Protein AF-A0A973P520-F1 (afdb_monomer_lite)

Foldseek 3Di:
DDPVVVVVVVVVVVVVVVVVVVVVVVVVVVLVVLLVLLVVLLCLCCDDLNVVLCVQLVCCLVVVDGPPPDDLVNNVVSLVSNLVSLLVLLVSLVVQCVPDPDRDRVSNVVSCVSCLVVLLVCVPSSVSSQVSSCPDPVHGDDCVVSVVSSVVSVVVHPNPPDDDDD

Radius of gyration: 24.16 Å; chains: 1; bounding box: 60×29×78 Å

pLDDT: mean 89.34, std 12.55, range [36.94, 98.5]

Secondary structure (DSSP, 8-state):
--HHHHHHHHHHHHHHHHHHHHHHHHHHHHHHHHHHHHHHHHHHHHSHHHHHHHHHHHHHHHHSSPPTT--HHHHHHHHHHHHHHHHHHHHHHHHHHHT-SSS--HHHHHHHHHHHHHHHHHHHHHHHHHHHHHTSTT-----HHHHHHHHHHHHHSPP-------

Sequence (166 aa):
MRIQDYTAISSAAVAVSAAVYAAYQARIQHRREDFELARSLHADLTTGAAAEARDLLGTVVFTESPPKGKAAADIRGAYFTLLWCFERIEGGRRSLADRRQSKTNPAVKFLDDLIGWHVDFWRDDFGKVRDWLAQQPDGPVSDSASRAAFDRLCSVFPTSGSGPGV

Structure (mmCIF, N/CA/C/O backbone):
data_AF-A0A973P520-F1
#
_entry.id   AF-A0A973P520-F1
#
loop_
_atom_site.group_PDB
_atom_site.id
_atom_site.type_symbol
_atom_site.label_atom_id
_atom_site.label_alt_id
_atom_site.label_comp_id
_atom_site.label_asym_id
_atom_site.label_entity_id
_atom_site.label_seq_id
_atom_site.pdbx_PDB_ins_code
_atom_site.Cartn_x
_atom_site.Cartn_y
_atom_site.Cartn_z
_atom_site.occupancy
_atom_site.B_iso_or_equiv
_atom_site.auth_seq_id
_atom_site.auth_comp_id
_atom_site.auth_asym_id
_atom_site.auth_atom_id
_atom_site.pdbx_PDB_model_num
ATOM 1 N N . MET A 1 1 ? 35.901 2.779 -55.597 1.00 56.47 1 MET A N 1
ATOM 2 C CA . MET A 1 1 ? 34.960 2.991 -54.480 1.00 56.47 1 MET A CA 1
ATOM 3 C C . MET A 1 1 ? 34.516 4.442 -54.546 1.00 56.47 1 MET A C 1
ATOM 5 O O . MET A 1 1 ? 35.377 5.315 -54.518 1.00 56.47 1 MET A O 1
ATOM 9 N N . ARG A 1 2 ? 33.237 4.701 -54.841 1.00 66.31 2 ARG A N 1
ATOM 10 C CA . ARG A 1 2 ? 32.750 6.065 -55.115 1.00 66.31 2 ARG A CA 1
ATOM 11 C C . ARG A 1 2 ? 32.501 6.778 -53.784 1.00 66.31 2 ARG A C 1
ATOM 13 O O . ARG A 1 2 ? 32.153 6.144 -52.798 1.00 66.31 2 ARG A O 1
ATOM 20 N N . ILE A 1 3 ? 32.649 8.103 -53.754 1.00 69.12 3 ILE A N 1
ATOM 21 C CA . ILE A 1 3 ? 32.416 8.946 -52.560 1.00 69.12 3 ILE A CA 1
ATOM 22 C C . ILE A 1 3 ? 31.020 8.696 -51.943 1.00 69.12 3 ILE A C 1
ATOM 24 O O . ILE A 1 3 ? 30.858 8.772 -50.729 1.00 69.12 3 ILE A O 1
ATOM 28 N N . GLN A 1 4 ? 30.037 8.314 -52.767 1.00 66.38 4 GLN A N 1
ATOM 29 C CA . GLN A 1 4 ? 28.684 7.927 -52.346 1.00 66.38 4 GLN A CA 1
ATOM 30 C C . GLN A 1 4 ? 28.629 6.650 -51.484 1.00 66.38 4 GLN A C 1
ATOM 32 O O . GLN A 1 4 ? 27.778 6.551 -50.605 1.00 66.38 4 GLN A O 1
ATOM 37 N N . ASP A 1 5 ? 29.546 5.697 -51.675 1.00 71.00 5 ASP A N 1
ATOM 38 C CA . ASP A 1 5 ? 29.577 4.454 -50.890 1.00 71.00 5 ASP A CA 1
ATOM 39 C C . ASP A 1 5 ? 30.065 4.733 -49.454 1.00 71.00 5 ASP A C 1
ATOM 41 O O . ASP A 1 5 ? 29.569 4.158 -48.486 1.00 71.00 5 ASP A O 1
ATOM 45 N N . TYR A 1 6 ? 30.997 5.681 -49.293 1.00 70.25 6 TYR A N 1
ATOM 46 C CA . TYR A 1 6 ? 31.537 6.080 -47.989 1.00 70.25 6 TYR A CA 1
ATOM 47 C C . TYR A 1 6 ? 30.514 6.821 -47.121 1.00 70.25 6 TYR A C 1
ATOM 49 O O . TYR A 1 6 ? 30.446 6.579 -45.914 1.00 70.25 6 TYR A O 1
ATOM 57 N N . THR A 1 7 ? 29.704 7.706 -47.707 1.00 73.00 7 THR A N 1
ATOM 58 C CA . THR A 1 7 ? 28.656 8.424 -46.964 1.00 73.00 7 THR A CA 1
ATOM 59 C C . THR A 1 7 ? 27.530 7.486 -46.528 1.00 73.00 7 THR A C 1
ATOM 61 O O . THR A 1 7 ? 27.047 7.597 -45.398 1.00 73.00 7 THR A O 1
ATOM 64 N N . ALA A 1 8 ? 27.160 6.511 -47.365 1.00 72.19 8 ALA A N 1
ATOM 65 C CA . ALA A 1 8 ? 26.171 5.488 -47.029 1.00 72.19 8 ALA A CA 1
ATOM 66 C C . ALA A 1 8 ? 26.635 4.586 -45.869 1.00 72.19 8 ALA A C 1
ATOM 68 O O . ALA A 1 8 ? 25.896 4.383 -44.909 1.00 72.19 8 ALA A O 1
ATOM 69 N N . ILE A 1 9 ? 27.883 4.106 -45.899 1.00 75.88 9 ILE A N 1
ATOM 70 C CA . ILE A 1 9 ? 28.442 3.273 -44.820 1.00 75.88 9 ILE A CA 1
ATOM 71 C C . ILE A 1 9 ? 28.565 4.071 -43.513 1.00 75.88 9 ILE A C 1
ATOM 73 O O . ILE A 1 9 ? 28.204 3.577 -42.444 1.00 75.88 9 ILE A O 1
ATOM 77 N N . SER A 1 10 ? 29.025 5.323 -43.593 1.00 76.81 10 SER A N 1
ATOM 78 C CA . SER A 1 10 ? 29.202 6.179 -42.411 1.00 76.81 10 SER A CA 1
ATOM 79 C C . SER A 1 10 ? 27.864 6.526 -41.753 1.00 76.81 10 SER A C 1
ATOM 81 O O . SER A 1 10 ? 27.735 6.450 -40.534 1.00 76.81 10 SER A O 1
ATOM 83 N N . SER A 1 11 ? 26.841 6.853 -42.547 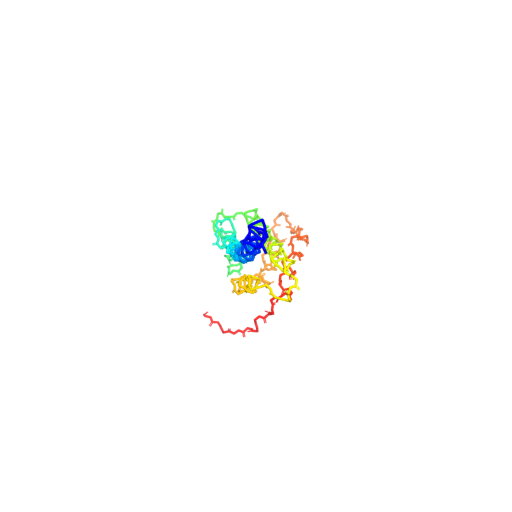1.00 81.25 11 SER A N 1
ATOM 84 C CA . SER A 1 11 ? 25.494 7.140 -42.033 1.00 81.25 11 SER A CA 1
ATOM 85 C C . SER A 1 11 ? 24.813 5.899 -41.450 1.00 81.25 11 SER A C 1
ATOM 87 O O . SER A 1 11 ? 24.194 5.997 -40.390 1.00 81.25 11 SER A O 1
ATOM 89 N N . ALA A 1 12 ? 24.993 4.723 -42.059 1.00 82.69 12 ALA A N 1
ATOM 90 C CA . ALA A 1 12 ? 24.508 3.461 -41.504 1.00 82.69 12 ALA A CA 1
ATOM 91 C C . ALA A 1 12 ? 25.155 3.146 -40.142 1.00 82.69 12 ALA A C 1
ATOM 93 O O . ALA A 1 12 ? 24.452 2.794 -39.194 1.00 82.69 12 ALA A O 1
ATOM 94 N N . ALA A 1 13 ? 26.471 3.338 -40.004 1.00 85.00 13 ALA A N 1
ATOM 95 C CA . ALA A 1 13 ? 27.177 3.134 -38.738 1.00 85.00 13 ALA A CA 1
ATOM 96 C C . ALA A 1 13 ? 26.689 4.087 -37.631 1.00 85.00 13 ALA A C 1
ATOM 98 O O . ALA A 1 13 ? 26.480 3.664 -36.488 1.00 85.00 13 ALA A O 1
ATOM 99 N N . VAL A 1 14 ? 26.452 5.360 -37.972 1.00 89.69 14 VAL A N 1
ATOM 100 C CA . VAL A 1 14 ? 25.887 6.356 -37.047 1.00 89.69 14 VAL A CA 1
ATOM 101 C C . VAL A 1 14 ? 24.467 5.968 -36.633 1.00 89.69 14 VAL A C 1
ATOM 103 O O . VAL A 1 14 ? 24.161 5.987 -35.442 1.00 89.69 14 VAL A O 1
ATOM 106 N N . ALA A 1 15 ? 23.615 5.555 -37.576 1.00 90.25 15 ALA A N 1
ATOM 107 C CA . ALA A 1 15 ? 22.236 5.161 -37.294 1.00 90.25 15 ALA A CA 1
ATOM 108 C C . ALA A 1 15 ? 22.156 3.931 -36.378 1.00 90.25 15 ALA A C 1
ATOM 110 O O . ALA A 1 15 ? 21.396 3.932 -35.411 1.00 90.25 15 ALA A O 1
ATOM 111 N N . VAL A 1 16 ? 22.980 2.907 -36.626 1.00 92.44 16 VAL A N 1
ATOM 112 C CA . VAL A 1 16 ? 23.058 1.718 -35.761 1.00 92.44 16 VAL A CA 1
ATOM 113 C C . VAL A 1 16 ? 23.538 2.098 -34.362 1.00 92.44 16 VAL A C 1
ATOM 115 O O . VAL A 1 16 ? 22.930 1.690 -33.374 1.00 92.44 16 VAL A O 1
ATOM 118 N N . SER A 1 17 ? 24.582 2.923 -34.260 1.00 90.62 17 SER A N 1
ATOM 119 C CA . SER A 1 17 ? 25.102 3.380 -32.965 1.00 90.62 17 SER A CA 1
ATOM 120 C C . SER A 1 17 ? 24.056 4.182 -32.185 1.00 90.62 17 SER A C 1
ATOM 122 O O . SER A 1 17 ? 23.855 3.947 -30.993 1.00 90.62 17 SER A O 1
ATOM 124 N N . ALA A 1 18 ? 23.333 5.076 -32.865 1.00 92.56 18 ALA A N 1
ATOM 125 C CA . ALA A 1 18 ? 22.238 5.840 -32.280 1.00 92.56 18 ALA A CA 1
ATOM 126 C C . ALA A 1 18 ? 21.088 4.930 -31.820 1.00 92.56 18 ALA A C 1
ATOM 128 O O . ALA A 1 18 ? 20.584 5.104 -30.713 1.00 92.56 18 ALA A O 1
ATOM 129 N N . ALA A 1 19 ? 20.713 3.923 -32.614 1.00 92.69 19 ALA A N 1
ATOM 130 C CA . ALA A 1 19 ? 19.675 2.961 -32.252 1.00 92.69 19 ALA A CA 1
ATOM 131 C C . ALA A 1 19 ? 20.069 2.116 -31.028 1.00 92.69 19 ALA A C 1
ATOM 133 O O . ALA A 1 19 ? 19.256 1.920 -30.124 1.00 92.69 19 ALA A O 1
ATOM 134 N N . VAL A 1 20 ? 21.325 1.662 -30.955 1.00 92.94 20 VAL A N 1
ATOM 135 C CA . VAL A 1 20 ? 21.854 0.931 -29.792 1.00 92.94 20 VAL A CA 1
ATOM 136 C C . VAL A 1 20 ? 21.837 1.813 -28.545 1.00 92.94 20 VAL A C 1
ATOM 138 O O . VAL A 1 20 ? 21.380 1.370 -27.489 1.00 92.94 20 VAL A O 1
ATOM 141 N N . TYR A 1 21 ? 22.283 3.065 -28.662 1.00 93.25 21 TYR A N 1
ATOM 142 C CA . TYR A 1 21 ? 22.265 4.019 -27.557 1.00 93.25 21 TYR A CA 1
ATOM 143 C C . TYR A 1 21 ? 20.837 4.331 -27.090 1.00 93.25 21 TYR A C 1
ATOM 145 O O . TYR A 1 21 ? 20.561 4.287 -25.892 1.00 93.25 21 TYR A O 1
ATOM 153 N N . ALA A 1 22 ? 19.907 4.565 -28.019 1.00 92.31 22 ALA A N 1
ATOM 154 C CA . ALA A 1 22 ? 18.499 4.797 -27.711 1.00 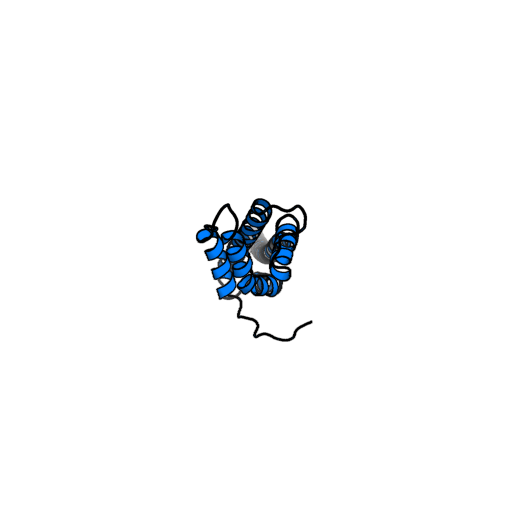92.31 22 ALA A CA 1
ATOM 155 C C . ALA A 1 22 ? 17.867 3.587 -27.008 1.00 92.31 22 ALA A C 1
ATOM 157 O O . ALA A 1 22 ? 17.212 3.743 -25.979 1.00 92.31 22 ALA A O 1
ATOM 158 N N . ALA A 1 23 ? 18.127 2.369 -27.492 1.00 90.75 23 ALA A N 1
ATOM 159 C CA . ALA A 1 23 ? 17.653 1.144 -26.852 1.00 90.75 23 ALA A CA 1
ATOM 160 C C . ALA A 1 23 ? 18.254 0.947 -25.449 1.00 90.75 23 ALA A C 1
ATOM 162 O O . ALA A 1 23 ? 17.577 0.469 -24.538 1.00 90.75 23 ALA A O 1
ATOM 163 N N . TYR A 1 24 ? 19.523 1.3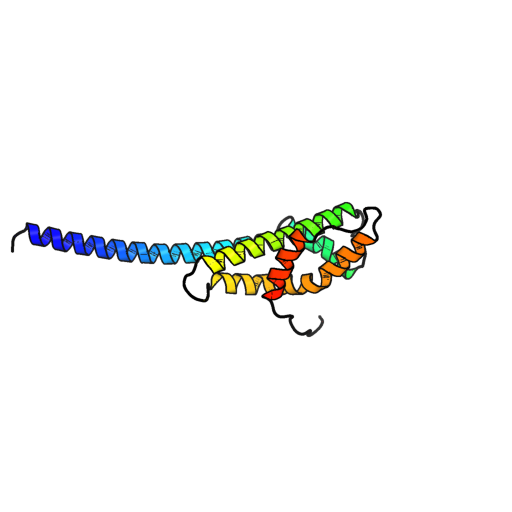13 -25.253 1.00 90.62 24 TYR A N 1
ATOM 164 C CA . TYR A 1 24 ? 20.170 1.282 -23.943 1.00 90.62 24 TYR A CA 1
ATOM 165 C C . TYR A 1 24 ? 19.540 2.289 -22.971 1.00 90.62 24 TYR A C 1
ATOM 167 O O . TYR A 1 24 ? 19.186 1.914 -21.852 1.00 90.62 24 TYR A O 1
ATOM 175 N N . GLN A 1 25 ? 19.325 3.531 -23.409 1.00 90.06 25 GLN A N 1
ATOM 176 C CA . GLN A 1 25 ? 18.700 4.566 -22.584 1.00 90.06 25 GLN A CA 1
ATOM 177 C C . GLN A 1 25 ? 17.244 4.247 -22.251 1.00 90.06 25 GLN A C 1
ATOM 179 O O . GLN A 1 25 ? 16.855 4.367 -21.092 1.00 90.06 25 GLN A O 1
ATOM 184 N N . ALA A 1 26 ? 16.466 3.739 -23.212 1.00 87.06 26 ALA A N 1
ATOM 185 C CA . ALA A 1 26 ? 15.097 3.286 -22.967 1.00 87.06 26 ALA A CA 1
ATOM 186 C C . ALA A 1 26 ? 15.050 2.226 -21.854 1.00 87.06 26 ALA A C 1
ATOM 188 O O . ALA A 1 26 ? 14.232 2.304 -20.942 1.00 87.06 26 ALA A O 1
ATOM 189 N N . ARG A 1 27 ? 15.991 1.271 -21.849 1.00 87.00 27 ARG A N 1
ATOM 190 C CA . ARG A 1 27 ? 16.084 0.263 -20.779 1.00 87.00 27 ARG A CA 1
ATOM 191 C C . ARG A 1 27 ? 16.419 0.859 -19.414 1.00 87.00 27 ARG A C 1
ATOM 193 O O . ARG A 1 27 ? 15.919 0.353 -18.412 1.00 87.00 27 ARG A O 1
ATOM 200 N N . ILE A 1 28 ? 17.283 1.871 -19.347 1.00 88.00 28 ILE A N 1
ATOM 201 C CA . ILE A 1 28 ? 17.600 2.556 -18.083 1.00 88.00 28 ILE A CA 1
ATOM 202 C C . ILE A 1 28 ? 16.377 3.317 -17.581 1.00 88.00 28 ILE A C 1
ATOM 204 O O . ILE A 1 28 ? 16.040 3.207 -16.403 1.00 88.00 28 ILE A O 1
ATOM 208 N N . GLN A 1 29 ? 15.717 4.054 -18.470 1.00 89.88 29 GLN A N 1
ATOM 209 C CA . GLN A 1 29 ? 14.561 4.870 -18.137 1.00 89.88 29 GLN A CA 1
ATOM 210 C C . GLN A 1 29 ? 13.408 4.012 -17.612 1.00 89.88 29 GLN A C 1
ATOM 212 O O . GLN A 1 29 ? 12.924 4.266 -16.515 1.00 89.88 29 GLN A O 1
ATOM 217 N N . HIS A 1 30 ? 13.079 2.911 -18.291 1.00 88.19 30 HIS A N 1
ATOM 218 C CA . HIS A 1 30 ? 12.059 1.976 -17.808 1.00 88.19 30 HIS A CA 1
ATOM 219 C C . HIS A 1 30 ? 12.383 1.389 -16.432 1.00 88.19 30 HIS A C 1
ATOM 221 O O . HIS A 1 30 ? 11.502 1.251 -15.591 1.00 88.19 30 HIS A O 1
ATOM 227 N N . ARG A 1 31 ? 13.658 1.078 -16.151 1.00 88.69 31 ARG A N 1
ATOM 228 C CA . ARG A 1 31 ? 14.047 0.624 -14.807 1.00 88.69 31 ARG A CA 1
ATOM 229 C C . ARG A 1 31 ? 13.811 1.707 -13.758 1.00 88.69 31 ARG A C 1
ATOM 231 O O . ARG A 1 31 ? 13.372 1.383 -12.662 1.00 88.69 31 ARG A O 1
ATOM 238 N N . ARG A 1 32 ? 14.128 2.969 -14.063 1.00 92.19 32 ARG A N 1
ATOM 239 C CA . ARG A 1 32 ? 13.892 4.087 -13.138 1.00 92.19 32 ARG A CA 1
ATOM 240 C C . ARG A 1 32 ? 12.405 4.257 -12.859 1.00 92.19 32 ARG A C 1
ATOM 242 O O . ARG A 1 32 ? 12.040 4.286 -11.691 1.00 92.19 32 ARG A O 1
ATOM 249 N N . GLU A 1 33 ? 11.581 4.247 -13.903 1.00 94.25 33 GLU A N 1
ATOM 250 C CA . GLU A 1 33 ? 10.118 4.328 -13.808 1.00 94.25 33 GLU A CA 1
ATOM 251 C C . GLU A 1 33 ? 9.537 3.207 -12.937 1.00 94.25 33 GLU A C 1
ATOM 253 O O . GLU A 1 33 ? 8.701 3.465 -12.075 1.00 94.25 33 GLU A O 1
ATOM 258 N N . ASP A 1 34 ? 10.017 1.972 -13.097 1.00 94.31 34 ASP A N 1
ATOM 259 C CA . ASP A 1 34 ? 9.568 0.839 -12.284 1.00 94.31 34 ASP A CA 1
ATOM 260 C C . ASP A 1 34 ? 9.911 1.028 -10.790 1.00 94.31 34 ASP A C 1
ATOM 262 O O . ASP A 1 34 ? 9.081 0.775 -9.914 1.00 94.31 34 ASP A O 1
ATOM 266 N N . PHE A 1 35 ? 11.120 1.506 -10.473 1.00 96.12 35 PHE A N 1
ATOM 267 C CA . PHE A 1 35 ? 11.510 1.805 -9.089 1.00 96.12 35 PHE A CA 1
ATOM 268 C C . PHE A 1 35 ? 10.794 3.037 -8.522 1.00 96.12 35 PHE A C 1
ATOM 270 O O . PHE A 1 35 ? 10.529 3.091 -7.323 1.00 96.12 35 PHE A O 1
ATOM 277 N N . GLU A 1 36 ? 10.504 4.042 -9.343 1.00 97.44 36 GLU A N 1
ATOM 278 C CA . GLU A 1 36 ? 9.712 5.210 -8.952 1.00 97.44 36 GLU A CA 1
ATOM 279 C C . GLU A 1 36 ? 8.274 4.811 -8.627 1.00 97.44 36 GLU A C 1
ATOM 281 O O . GLU A 1 36 ? 7.782 5.188 -7.566 1.00 97.44 36 GLU A O 1
ATOM 286 N N . LEU A 1 37 ? 7.654 3.959 -9.451 1.00 96.88 37 LEU A N 1
ATOM 287 C CA . LEU A 1 37 ? 6.341 3.383 -9.170 1.00 96.88 37 LEU A CA 1
ATOM 288 C C . LEU A 1 37 ? 6.353 2.569 -7.868 1.00 96.88 37 LEU A C 1
ATOM 290 O O . LEU A 1 37 ? 5.474 2.731 -7.027 1.00 96.88 37 LEU A O 1
ATOM 294 N N . ALA A 1 38 ? 7.367 1.729 -7.646 1.00 97.31 38 ALA A N 1
ATOM 295 C CA . ALA A 1 38 ? 7.488 0.991 -6.388 1.00 97.31 38 ALA A CA 1
ATOM 296 C C . ALA A 1 38 ? 7.581 1.932 -5.168 1.00 97.31 38 ALA A C 1
ATOM 298 O O . ALA A 1 38 ? 6.907 1.716 -4.161 1.00 97.31 38 ALA A O 1
ATOM 299 N N . ARG A 1 39 ? 8.363 3.019 -5.264 1.00 98.31 39 ARG A N 1
ATOM 300 C CA . ARG A 1 39 ? 8.449 4.031 -4.198 1.00 98.31 39 ARG A CA 1
ATOM 301 C C . ARG A 1 39 ? 7.133 4.771 -3.994 1.00 98.31 39 ARG A C 1
ATOM 303 O O . ARG A 1 39 ? 6.771 5.005 -2.846 1.00 98.31 39 ARG A O 1
ATOM 310 N N . SER A 1 40 ? 6.420 5.125 -5.064 1.00 98.25 40 SER A N 1
ATOM 311 C CA . SER A 1 40 ? 5.138 5.823 -4.948 1.00 98.25 40 SER A CA 1
ATOM 312 C C . SER A 1 40 ? 4.070 4.942 -4.304 1.00 98.25 40 SER A C 1
ATOM 314 O O . SER A 1 40 ? 3.306 5.435 -3.485 1.00 98.25 40 SER A O 1
ATOM 316 N N . LEU A 1 41 ? 4.046 3.639 -4.610 1.00 98.12 41 LEU A N 1
ATOM 317 C CA . LEU A 1 41 ? 3.137 2.678 -3.971 1.00 98.12 41 LEU A CA 1
ATOM 318 C C . LEU A 1 41 ? 3.437 2.516 -2.474 1.00 98.12 41 LEU A C 1
ATOM 320 O O . LEU A 1 41 ? 2.524 2.487 -1.657 1.00 98.12 41 LEU A O 1
ATOM 324 N N . HIS A 1 42 ? 4.715 2.456 -2.094 1.00 98.00 42 HIS A N 1
ATOM 325 C CA . HIS A 1 42 ? 5.093 2.437 -0.681 1.00 98.00 42 HIS A CA 1
ATOM 326 C C . HIS A 1 42 ? 4.755 3.760 0.031 1.00 98.00 42 HIS A C 1
ATOM 328 O O . HIS A 1 42 ? 4.277 3.750 1.165 1.00 98.00 42 HIS A O 1
ATOM 334 N N . ALA A 1 43 ? 4.967 4.902 -0.629 1.00 97.94 43 ALA A N 1
ATOM 335 C CA . ALA A 1 43 ? 4.590 6.208 -0.094 1.00 97.94 43 ALA A CA 1
ATOM 336 C C . ALA A 1 43 ? 3.071 6.323 0.110 1.00 97.94 43 ALA A C 1
ATOM 338 O O . ALA A 1 43 ? 2.644 6.818 1.149 1.00 97.94 43 ALA A O 1
ATOM 339 N N . ASP A 1 44 ? 2.264 5.802 -0.820 1.00 96.81 44 ASP A N 1
ATOM 340 C CA . ASP A 1 44 ? 0.800 5.749 -0.693 1.00 96.81 44 ASP A CA 1
ATOM 341 C C . ASP A 1 44 ? 0.358 4.991 0.568 1.00 96.81 44 ASP A C 1
ATOM 343 O O . ASP A 1 44 ? -0.625 5.372 1.187 1.00 96.81 44 ASP A O 1
ATOM 347 N N . LEU A 1 45 ? 1.114 3.974 0.999 1.00 97.19 45 LEU A N 1
ATOM 348 C CA . LEU A 1 45 ? 0.838 3.201 2.217 1.00 97.19 45 LEU A CA 1
ATOM 349 C C . LEU A 1 45 ? 1.315 3.864 3.517 1.00 97.19 45 LEU A C 1
ATOM 351 O O . LEU A 1 45 ? 0.795 3.566 4.594 1.00 97.19 45 LEU A O 1
ATOM 355 N N . THR A 1 46 ? 2.357 4.689 3.438 1.00 97.69 46 THR A N 1
ATOM 356 C CA . THR A 1 46 ? 3.090 5.208 4.608 1.00 97.69 46 THR A CA 1
ATOM 357 C C . THR A 1 46 ? 2.878 6.694 4.853 1.00 97.69 46 THR A C 1
ATOM 359 O O . THR A 1 46 ? 3.389 7.232 5.833 1.00 97.69 46 THR A O 1
ATOM 362 N N . THR A 1 47 ? 2.103 7.364 4.002 1.00 96.94 47 THR A N 1
ATOM 363 C CA . THR A 1 47 ? 1.825 8.798 4.108 1.00 96.94 47 THR A CA 1
ATOM 364 C C . THR A 1 47 ? 0.337 9.105 3.932 1.00 96.94 47 THR A C 1
ATOM 366 O O . THR A 1 47 ? -0.451 8.250 3.522 1.00 96.94 47 THR A O 1
ATOM 369 N N . GLY A 1 48 ? -0.059 10.334 4.276 1.00 97.12 48 GLY A N 1
ATOM 370 C CA . GLY A 1 48 ? -1.415 10.843 4.066 1.00 97.12 48 GLY A CA 1
ATOM 371 C C . GLY A 1 48 ? -2.506 9.977 4.701 1.00 97.12 48 GLY A C 1
ATOM 372 O O . GLY A 1 48 ? -2.343 9.440 5.796 1.00 97.12 48 GLY A O 1
ATOM 373 N N . ALA A 1 49 ? -3.618 9.820 3.980 1.00 97.75 49 ALA A N 1
ATOM 374 C CA . ALA A 1 49 ? -4.817 9.157 4.486 1.00 97.75 49 ALA A CA 1
ATOM 375 C C . ALA A 1 49 ? -4.600 7.681 4.864 1.00 97.75 49 ALA A C 1
ATOM 377 O O . ALA A 1 49 ? -5.237 7.195 5.793 1.00 97.75 49 ALA A O 1
ATOM 378 N N . ALA A 1 50 ? -3.707 6.953 4.183 1.00 97.62 50 ALA A N 1
ATOM 379 C CA . ALA A 1 50 ? -3.430 5.561 4.536 1.00 97.62 50 ALA A CA 1
ATOM 380 C C . ALA A 1 50 ? -2.632 5.455 5.841 1.00 97.62 50 ALA A C 1
ATOM 382 O O . ALA A 1 50 ? -2.909 4.574 6.651 1.00 97.62 50 ALA A O 1
ATOM 383 N N . ALA A 1 51 ? -1.679 6.363 6.077 1.00 97.88 51 ALA A N 1
ATOM 384 C CA . ALA A 1 51 ? -0.951 6.418 7.342 1.00 97.88 51 ALA A CA 1
ATOM 385 C C . ALA A 1 51 ? -1.888 6.740 8.514 1.00 97.88 51 ALA A C 1
ATOM 387 O O . ALA A 1 51 ? -1.868 6.037 9.522 1.00 97.88 51 ALA A O 1
ATOM 388 N N . GLU A 1 52 ? -2.757 7.740 8.348 1.00 98.00 52 GLU A N 1
ATOM 389 C CA . GLU A 1 52 ? -3.778 8.096 9.342 1.00 98.00 52 GLU A CA 1
ATOM 390 C C . GLU A 1 52 ? -4.756 6.943 9.592 1.00 98.00 52 GLU A C 1
ATOM 392 O O . GLU A 1 52 ? -5.064 6.621 10.739 1.00 98.00 52 GLU A O 1
ATOM 397 N N . ALA A 1 53 ? -5.209 6.273 8.526 1.00 98.25 53 ALA A N 1
ATOM 398 C CA . ALA A 1 53 ? -6.069 5.105 8.644 1.00 98.25 53 ALA A CA 1
ATOM 399 C C . ALA A 1 53 ? -5.382 3.992 9.439 1.00 98.25 53 ALA A C 1
ATOM 401 O O . ALA A 1 53 ? -5.986 3.410 10.332 1.00 98.25 53 ALA A O 1
ATOM 402 N N . ARG A 1 54 ? -4.107 3.711 9.166 1.00 97.38 54 ARG A N 1
ATOM 403 C CA . ARG A 1 54 ? -3.355 2.684 9.891 1.00 97.38 54 ARG A CA 1
ATOM 404 C C . ARG A 1 54 ? -3.172 3.002 11.365 1.00 97.38 54 ARG A C 1
ATOM 406 O O . ARG A 1 54 ? -3.278 2.086 12.168 1.00 97.38 54 ARG A O 1
ATOM 413 N N . ASP A 1 55 ? -2.891 4.253 11.708 1.00 96.69 55 ASP A N 1
ATOM 414 C CA . ASP A 1 55 ? -2.770 4.691 13.101 1.00 96.69 55 ASP A CA 1
ATOM 415 C C . ASP A 1 55 ? -4.103 4.526 13.849 1.00 96.69 55 ASP A C 1
ATOM 417 O O . ASP A 1 55 ? -4.178 3.908 14.918 1.00 96.69 55 ASP A O 1
ATOM 421 N N . LEU A 1 56 ? -5.193 4.970 13.213 1.00 97.62 56 LEU A N 1
ATOM 422 C CA . LEU A 1 56 ? -6.543 4.856 13.752 1.00 97.62 56 LEU A CA 1
ATOM 423 C C . LEU A 1 56 ? -6.955 3.393 13.964 1.00 97.62 56 LEU A C 1
ATOM 425 O O . LEU A 1 56 ? -7.402 3.017 15.048 1.00 97.62 56 LEU A O 1
ATOM 429 N N . LEU A 1 57 ? -6.789 2.562 12.935 1.00 97.81 57 LEU A N 1
ATOM 430 C CA . LEU A 1 57 ? -7.114 1.140 12.992 1.00 97.81 57 LEU A CA 1
ATOM 431 C C . LEU A 1 57 ? -6.182 0.384 13.942 1.00 97.81 57 LEU A C 1
ATOM 433 O O . LEU A 1 57 ? -6.638 -0.497 14.662 1.00 97.81 57 LEU A O 1
ATOM 437 N N . GLY A 1 58 ? -4.897 0.743 13.977 1.00 96.38 58 GLY A N 1
ATOM 438 C CA . GLY A 1 58 ? -3.919 0.166 14.894 1.00 96.38 58 GLY A CA 1
ATOM 439 C C . GLY A 1 58 ? -4.330 0.397 16.342 1.00 96.38 58 GLY A C 1
ATOM 440 O O . GLY A 1 58 ? -4.309 -0.532 17.142 1.00 96.38 58 GLY A O 1
ATOM 441 N N . THR A 1 59 ? -4.825 1.593 16.667 1.00 95.94 59 THR A N 1
ATOM 442 C CA . THR A 1 59 ? -5.360 1.865 18.007 1.00 95.94 59 THR A CA 1
ATOM 443 C C . THR A 1 59 ? -6.523 0.933 18.356 1.00 95.94 59 THR A C 1
ATOM 445 O O . THR A 1 59 ? -6.532 0.372 19.451 1.00 95.94 59 THR A O 1
ATOM 448 N N . VAL A 1 60 ? -7.460 0.694 17.429 1.00 96.00 60 VAL A N 1
ATOM 449 C CA . VAL A 1 60 ? -8.567 -0.261 17.644 1.00 96.00 60 VAL A CA 1
ATOM 450 C C . VAL A 1 60 ? -8.043 -1.680 17.866 1.00 96.00 60 VAL A C 1
ATOM 452 O O . VAL A 1 60 ? -8.518 -2.368 18.762 1.00 96.00 60 VAL A O 1
ATOM 455 N N . VAL A 1 61 ? -7.044 -2.109 17.096 1.00 96.00 61 VAL A N 1
ATOM 456 C CA . VAL A 1 61 ? -6.423 -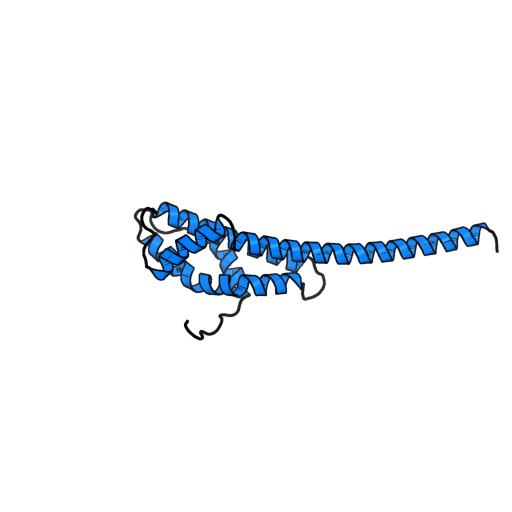3.437 17.225 1.00 96.00 61 VAL A CA 1
ATOM 457 C C . VAL A 1 61 ? -5.752 -3.629 18.588 1.00 96.00 61 VAL A C 1
ATOM 459 O O . VAL A 1 61 ? -5.900 -4.691 19.187 1.00 96.00 61 VAL A O 1
ATOM 462 N N . PHE A 1 62 ? -5.024 -2.625 19.086 1.00 94.56 62 PHE A N 1
ATOM 463 C CA . PHE A 1 62 ? -4.252 -2.742 20.329 1.00 94.56 62 PHE A CA 1
ATOM 464 C C . PHE A 1 62 ? -5.057 -2.461 21.599 1.00 94.56 62 PHE A C 1
ATOM 466 O O . PHE A 1 62 ? -4.702 -2.958 22.664 1.00 94.56 62 PHE A O 1
ATOM 473 N N . THR A 1 63 ? -6.103 -1.639 21.512 1.00 93.88 63 THR A N 1
ATOM 474 C CA . THR A 1 63 ? -6.884 -1.201 22.684 1.00 93.88 63 THR A CA 1
ATOM 475 C C . THR A 1 63 ? -8.303 -1.756 22.713 1.00 93.88 63 THR A C 1
ATOM 477 O O . THR A 1 63 ? -9.029 -1.510 23.673 1.00 93.88 63 THR A O 1
ATOM 480 N N . GLU A 1 64 ? -8.718 -2.457 21.653 1.00 90.31 64 GLU A N 1
ATOM 481 C CA . GLU A 1 64 ? -10.089 -2.941 21.436 1.00 90.31 64 GLU A CA 1
ATOM 482 C C . GLU A 1 64 ? -11.143 -1.815 21.456 1.00 90.31 64 GLU A C 1
ATOM 484 O O . GLU A 1 64 ? -12.342 -2.048 21.611 1.00 90.31 64 GLU A O 1
ATOM 489 N N . SER A 1 65 ? -10.705 -0.561 21.306 1.00 90.25 65 SER A N 1
ATOM 490 C CA . SER A 1 65 ? -11.538 0.635 21.389 1.00 90.25 65 SER A CA 1
ATOM 491 C C . SER A 1 65 ? -11.067 1.715 20.408 1.00 90.25 65 SER A C 1
ATOM 493 O O . SER A 1 65 ? -9.876 1.834 20.124 1.00 90.25 65 SER A O 1
ATOM 495 N N . PRO A 1 66 ? -11.981 2.537 19.866 1.00 91.12 66 PRO A N 1
ATOM 496 C CA . PRO A 1 66 ? -11.597 3.657 19.023 1.00 91.12 66 PRO A CA 1
ATOM 497 C C . PRO A 1 66 ? -10.930 4.755 19.867 1.00 91.12 66 PRO A C 1
ATOM 499 O O . PRO A 1 66 ? -11.263 4.917 21.048 1.00 91.12 66 PRO A O 1
ATOM 502 N N . PRO A 1 67 ? -10.036 5.573 19.279 1.00 91.38 67 PRO A N 1
ATOM 503 C CA . PRO A 1 67 ? -9.533 6.763 19.946 1.00 91.38 67 PRO A CA 1
ATOM 504 C C . PRO A 1 67 ? -10.670 7.671 20.410 1.00 91.38 67 PRO A C 1
ATOM 506 O O . PRO A 1 67 ? -11.722 7.781 19.771 1.00 91.38 67 PRO A O 1
ATOM 509 N N . LYS A 1 68 ? -10.439 8.382 21.516 1.00 92.44 68 LYS A N 1
ATOM 510 C CA . LYS A 1 68 ? -11.427 9.299 22.086 1.00 92.44 68 LYS A CA 1
ATOM 511 C C . LYS A 1 68 ? -11.903 10.309 21.034 1.00 92.44 68 LYS A C 1
ATOM 513 O O . LYS A 1 68 ? -11.100 11.015 20.431 1.00 92.44 68 LYS A O 1
ATOM 518 N N . GLY A 1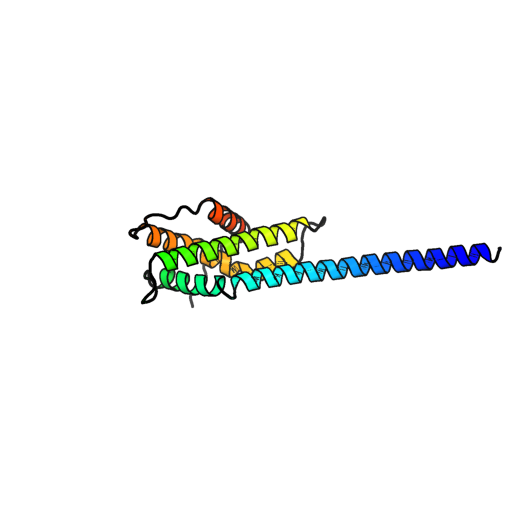 69 ? -13.221 10.401 20.862 1.00 91.62 69 GLY A N 1
ATOM 519 C CA . GLY A 1 69 ? -13.850 11.327 19.917 1.00 91.62 69 GLY A CA 1
ATOM 520 C C . GLY A 1 69 ? -13.955 10.815 18.477 1.00 91.62 69 GLY A C 1
ATOM 521 O O . GLY A 1 69 ? -14.398 11.575 17.623 1.00 91.62 69 GLY A O 1
ATOM 522 N N . LYS A 1 70 ? -13.578 9.559 18.199 1.00 95.19 70 LYS A N 1
ATOM 523 C CA . LYS A 1 70 ? -13.805 8.907 16.903 1.00 95.19 70 LYS A CA 1
ATOM 524 C C . LYS A 1 70 ? -15.040 8.015 16.951 1.00 95.19 70 LYS A C 1
ATOM 526 O O . LYS A 1 70 ? -15.207 7.222 17.876 1.00 95.19 70 LYS A O 1
ATOM 531 N N . ALA A 1 71 ? -15.906 8.162 15.956 1.00 94.81 71 ALA A N 1
ATOM 532 C CA . ALA A 1 71 ? -17.115 7.367 15.804 1.00 94.81 71 ALA A CA 1
ATOM 533 C C . ALA A 1 71 ? -16.838 6.076 15.017 1.00 94.81 71 ALA A C 1
ATOM 535 O O . ALA A 1 71 ? -15.854 5.971 14.286 1.00 94.81 71 ALA A O 1
ATOM 536 N N . ALA A 1 72 ? -17.754 5.106 15.095 1.00 94.75 72 ALA A N 1
ATOM 537 C CA . ALA A 1 72 ? -17.685 3.881 14.292 1.00 94.75 72 ALA A CA 1
ATOM 538 C C . ALA A 1 72 ? -17.589 4.164 12.780 1.00 94.75 72 ALA A C 1
ATOM 540 O O . ALA A 1 72 ? -16.863 3.471 12.067 1.00 94.75 72 ALA A O 1
ATOM 541 N N . ALA A 1 73 ? -18.255 5.221 12.306 1.00 95.81 73 ALA A N 1
ATOM 542 C CA . ALA A 1 73 ? -18.167 5.679 10.923 1.00 95.81 73 ALA A CA 1
ATOM 543 C C . ALA A 1 73 ? -16.735 6.083 10.519 1.00 95.81 73 ALA A C 1
ATOM 545 O O . ALA A 1 73 ? -16.308 5.760 9.411 1.00 95.81 73 ALA A O 1
ATOM 546 N N . ASP A 1 74 ? -15.967 6.709 11.420 1.00 96.88 74 ASP A N 1
ATOM 547 C CA . ASP A 1 74 ? -14.568 7.078 11.162 1.00 96.88 74 ASP A CA 1
ATOM 548 C C . ASP A 1 74 ? -13.689 5.829 11.026 1.00 96.88 74 ASP A C 1
ATOM 550 O O . ASP A 1 74 ? -12.884 5.724 10.100 1.00 96.88 74 ASP A O 1
ATOM 554 N N . ILE A 1 75 ? -13.883 4.847 11.917 1.00 97.31 75 ILE A N 1
ATOM 555 C CA . ILE A 1 75 ? -13.162 3.566 11.873 1.00 97.31 75 ILE A CA 1
ATOM 556 C C . ILE A 1 75 ? -13.487 2.815 10.583 1.00 97.31 75 ILE A C 1
ATOM 558 O O . ILE A 1 75 ? -12.591 2.291 9.925 1.00 97.31 75 ILE A O 1
ATOM 562 N N . ARG A 1 76 ? -14.760 2.806 10.174 1.00 97.25 76 ARG A N 1
ATOM 563 C CA . ARG A 1 76 ? -15.195 2.207 8.908 1.00 97.25 76 ARG A CA 1
ATOM 564 C C . ARG A 1 76 ? -14.564 2.911 7.704 1.00 97.25 76 ARG A C 1
ATOM 566 O O . ARG A 1 76 ? -14.125 2.242 6.772 1.00 97.25 76 ARG A O 1
ATOM 573 N N . GLY A 1 77 ? -14.481 4.241 7.728 1.00 97.56 77 GLY A N 1
ATOM 574 C CA . GLY A 1 77 ? -13.800 5.019 6.694 1.00 97.56 77 GLY A CA 1
ATOM 575 C C . GLY A 1 77 ? -12.314 4.669 6.588 1.00 97.56 77 GLY A C 1
ATOM 576 O O . GLY A 1 77 ? -11.814 4.411 5.492 1.00 97.56 77 GLY A O 1
ATOM 577 N N . ALA A 1 78 ? -11.619 4.576 7.723 1.00 98.19 78 ALA A N 1
ATOM 578 C CA . ALA A 1 78 ? -10.220 4.156 7.764 1.00 98.19 78 ALA A CA 1
ATOM 579 C C . ALA A 1 78 ? -10.026 2.707 7.291 1.00 98.19 78 ALA A C 1
ATOM 581 O O . ALA A 1 78 ? -9.104 2.433 6.525 1.00 98.19 78 ALA A O 1
ATOM 582 N N . TYR A 1 79 ? -10.928 1.800 7.674 1.00 97.88 79 TYR A N 1
ATOM 583 C CA . TYR A 1 79 ? -10.924 0.401 7.244 1.00 97.88 79 TYR A CA 1
ATOM 584 C C . TYR A 1 79 ? -10.898 0.271 5.718 1.00 97.88 79 TYR A C 1
ATOM 586 O O . TYR A 1 79 ? -9.997 -0.358 5.158 1.00 97.88 79 TYR A O 1
ATOM 594 N N . PHE A 1 80 ? -11.833 0.931 5.030 1.00 97.88 80 PHE A N 1
ATOM 595 C CA . PHE A 1 80 ? -11.868 0.921 3.567 1.00 97.88 80 PHE A CA 1
ATOM 596 C C . PHE A 1 80 ? -10.716 1.698 2.937 1.00 97.88 80 PHE A C 1
ATOM 598 O O . PHE A 1 80 ? -10.174 1.252 1.930 1.00 97.88 80 PHE A O 1
ATOM 605 N N . THR A 1 81 ? -10.294 2.811 3.540 1.00 98.50 81 THR A N 1
ATOM 606 C CA . THR A 1 81 ? -9.132 3.578 3.063 1.00 98.50 81 THR A CA 1
ATOM 607 C C . THR A 1 81 ? -7.891 2.696 2.976 1.00 98.50 81 THR A C 1
ATOM 609 O O . THR A 1 81 ? -7.189 2.707 1.962 1.00 98.50 81 THR A O 1
ATOM 612 N N . LEU A 1 82 ? -7.643 1.887 4.008 1.00 98.06 82 LEU A N 1
ATOM 613 C CA . LEU A 1 82 ? -6.500 0.989 4.025 1.00 98.06 82 LEU A CA 1
ATOM 614 C C . LEU A 1 82 ? -6.667 -0.188 3.053 1.00 98.06 82 LEU A C 1
ATOM 616 O O . LEU A 1 82 ? -5.721 -0.513 2.336 1.00 98.06 82 LEU A O 1
ATOM 620 N N . LEU A 1 83 ? -7.859 -0.791 2.964 1.00 97.38 83 LEU A N 1
ATOM 621 C CA . LEU A 1 83 ? -8.124 -1.847 1.978 1.00 97.38 83 LEU A CA 1
ATOM 622 C C . LEU A 1 83 ? -7.924 -1.360 0.537 1.00 97.38 83 LEU A C 1
ATOM 624 O O . LEU A 1 83 ? -7.281 -2.045 -0.255 1.00 97.38 83 LEU A O 1
ATOM 628 N N . TRP A 1 84 ? -8.405 -0.164 0.195 1.00 97.88 84 TRP A N 1
ATOM 629 C CA . TRP A 1 84 ? -8.202 0.418 -1.134 1.00 97.88 84 TRP A CA 1
ATOM 630 C C . TRP A 1 84 ? -6.745 0.787 -1.402 1.00 97.88 84 TRP A C 1
ATOM 632 O O . TRP A 1 84 ? -6.295 0.705 -2.544 1.00 97.88 84 TRP A O 1
ATOM 642 N N . CYS A 1 85 ? -5.983 1.170 -0.375 1.00 98.12 85 CYS A N 1
ATOM 643 C CA . CYS A 1 85 ? -4.539 1.334 -0.517 1.00 98.12 85 CYS A CA 1
ATOM 644 C C . CYS A 1 85 ? -3.878 -0.002 -0.894 1.00 98.12 85 CYS A C 1
ATOM 646 O O . CYS A 1 85 ? -3.142 -0.069 -1.879 1.00 98.12 85 CYS A O 1
ATOM 648 N N . PHE A 1 86 ? -4.217 -1.095 -0.204 1.00 97.44 86 PHE A N 1
ATOM 649 C CA . PHE A 1 86 ? -3.727 -2.425 -0.574 1.00 97.44 86 PHE A CA 1
ATOM 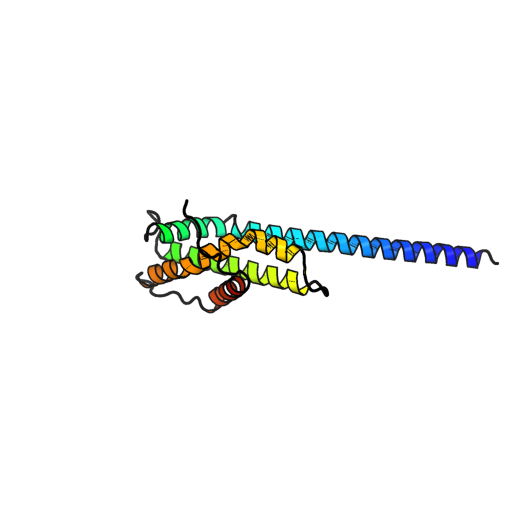650 C C . PHE A 1 86 ? -4.186 -2.873 -1.964 1.00 97.44 86 PHE A C 1
ATOM 652 O O . PHE A 1 86 ? -3.408 -3.482 -2.693 1.00 97.44 86 PHE A O 1
ATOM 659 N N . GLU A 1 87 ? -5.400 -2.524 -2.383 1.00 96.88 87 GLU A N 1
ATOM 660 C CA . GLU A 1 87 ? -5.873 -2.770 -3.746 1.00 96.88 87 GLU A CA 1
ATOM 661 C C . GLU A 1 87 ? -5.009 -2.055 -4.798 1.00 96.88 87 GLU A C 1
ATOM 663 O O . GLU A 1 87 ? -4.576 -2.677 -5.773 1.00 96.88 87 GLU A O 1
ATOM 668 N N . ARG A 1 88 ? -4.675 -0.775 -4.577 1.00 97.62 88 ARG A N 1
ATOM 669 C CA . ARG A 1 88 ? -3.760 -0.026 -5.456 1.00 97.62 88 ARG A CA 1
ATOM 670 C C . ARG A 1 88 ? -2.360 -0.634 -5.482 1.00 97.62 88 ARG A C 1
ATOM 672 O O . ARG A 1 88 ? -1.766 -0.732 -6.556 1.00 97.62 88 ARG A O 1
ATOM 679 N N . ILE A 1 89 ? -1.844 -1.073 -4.334 1.00 97.38 89 ILE A N 1
ATOM 680 C CA . ILE A 1 89 ? -0.547 -1.757 -4.236 1.00 97.38 89 ILE A CA 1
ATOM 681 C C . ILE A 1 89 ? -0.563 -3.069 -5.014 1.00 97.38 89 ILE A C 1
ATOM 683 O O . ILE A 1 89 ? 0.373 -3.335 -5.764 1.00 97.38 89 ILE A O 1
ATOM 687 N N . GLU A 1 90 ? -1.624 -3.866 -4.896 1.00 96.38 90 GLU A N 1
ATOM 688 C CA . GLU A 1 90 ? -1.774 -5.116 -5.643 1.00 96.38 90 GLU A CA 1
ATOM 689 C C . GLU A 1 90 ? -1.791 -4.867 -7.154 1.00 96.38 90 GLU A C 1
ATOM 691 O O . GLU A 1 90 ? -1.020 -5.488 -7.891 1.00 96.38 90 GLU A O 1
ATOM 696 N N . GLY A 1 91 ? -2.593 -3.903 -7.615 1.00 95.75 91 GLY A N 1
ATOM 697 C CA . GLY A 1 91 ? -2.637 -3.510 -9.024 1.00 95.75 91 GLY A CA 1
ATOM 698 C C . GLY A 1 91 ? -1.292 -2.981 -9.537 1.00 95.75 91 GLY A C 1
ATOM 699 O O . GLY A 1 91 ? -0.829 -3.376 -10.610 1.00 95.75 91 GLY A O 1
ATOM 700 N N . GLY A 1 92 ? -0.621 -2.135 -8.753 1.00 96.19 92 GLY A N 1
ATOM 701 C CA . GLY A 1 92 ? 0.697 -1.595 -9.081 1.00 96.19 92 GLY A CA 1
ATOM 702 C C . GLY A 1 92 ? 1.777 -2.675 -9.150 1.00 96.19 92 GLY A C 1
ATOM 703 O O . GLY A 1 92 ? 2.546 -2.730 -10.113 1.00 96.19 92 GLY A O 1
ATOM 704 N N . ARG A 1 93 ? 1.781 -3.599 -8.185 1.00 95.12 93 ARG A N 1
ATOM 705 C CA . ARG A 1 93 ? 2.670 -4.764 -8.162 1.00 95.12 93 ARG A CA 1
ATOM 706 C C . ARG A 1 93 ? 2.456 -5.661 -9.380 1.00 95.12 93 ARG A C 1
ATOM 708 O O . ARG A 1 93 ? 3.434 -6.083 -9.996 1.00 95.12 93 ARG A O 1
ATOM 715 N N . ARG A 1 94 ? 1.201 -5.925 -9.758 1.00 93.94 94 ARG A N 1
ATOM 716 C CA . ARG A 1 94 ? 0.863 -6.711 -10.954 1.00 93.94 94 ARG A CA 1
ATOM 717 C C . ARG A 1 94 ? 1.363 -6.035 -12.231 1.00 93.94 94 ARG A C 1
ATOM 719 O O . ARG A 1 94 ? 2.050 -6.671 -13.021 1.00 93.94 94 ARG A O 1
ATOM 726 N N . SER A 1 95 ? 1.140 -4.726 -12.370 1.00 93.38 95 SER A N 1
ATOM 727 C CA . SER A 1 95 ? 1.687 -3.938 -13.485 1.00 93.38 95 SER A CA 1
ATOM 728 C C . SER A 1 95 ? 3.217 -4.032 -13.564 1.00 93.38 95 SER A C 1
ATOM 730 O O . SER A 1 95 ? 3.767 -4.187 -14.652 1.00 93.38 95 SER A O 1
ATOM 732 N N . LEU A 1 96 ? 3.928 -3.980 -12.432 1.00 93.00 96 LEU A N 1
ATOM 733 C CA . LEU A 1 96 ? 5.386 -4.162 -12.405 1.00 93.00 96 LEU A CA 1
ATOM 734 C C . LEU A 1 96 ? 5.810 -5.580 -12.821 1.00 93.00 96 LEU A C 1
ATOM 736 O O . LEU A 1 96 ? 6.827 -5.741 -13.501 1.00 93.00 96 LEU A O 1
ATOM 740 N N . ALA A 1 97 ? 5.051 -6.605 -12.426 1.00 90.56 97 ALA A N 1
ATOM 741 C CA . ALA A 1 97 ? 5.327 -7.993 -12.786 1.00 90.56 97 ALA A CA 1
ATOM 742 C C . ALA A 1 97 ? 5.110 -8.259 -14.288 1.00 90.56 97 ALA A C 1
ATOM 744 O O . ALA A 1 97 ? 5.961 -8.884 -14.921 1.00 90.56 97 ALA A O 1
ATOM 745 N N . ASP A 1 98 ? 4.037 -7.719 -14.872 1.00 87.88 98 ASP A N 1
ATOM 746 C CA . ASP A 1 98 ? 3.641 -7.975 -16.265 1.00 87.88 98 ASP A CA 1
ATOM 747 C C . ASP A 1 98 ? 4.521 -7.242 -17.300 1.00 87.88 98 ASP A C 1
ATOM 749 O O . ASP A 1 98 ? 4.610 -7.650 -18.459 1.00 87.88 98 ASP A O 1
ATOM 753 N N . ARG A 1 99 ? 5.228 -6.174 -16.901 1.00 79.25 99 ARG A N 1
ATOM 754 C CA . ARG A 1 99 ? 6.078 -5.356 -17.794 1.00 79.25 99 ARG A CA 1
ATOM 755 C C . ARG A 1 99 ? 7.346 -6.053 -18.300 1.00 79.25 99 ARG A C 1
ATOM 757 O O . ARG A 1 99 ? 8.006 -5.527 -19.199 1.00 79.25 99 ARG A O 1
ATOM 764 N N . ARG A 1 100 ? 7.732 -7.217 -17.760 1.00 69.75 100 ARG A N 1
ATOM 765 C CA . ARG A 1 100 ? 8.993 -7.895 -18.114 1.00 69.75 100 ARG A CA 1
ATOM 766 C C . ARG A 1 100 ? 8.745 -9.277 -18.722 1.00 69.75 100 ARG A C 1
ATOM 768 O O . ARG A 1 100 ? 8.181 -10.150 -18.086 1.00 69.75 100 ARG A O 1
ATOM 775 N N . GLN A 1 101 ? 9.315 -9.531 -19.904 1.00 62.16 101 GLN A N 1
ATOM 776 C CA . GLN A 1 101 ? 9.379 -10.880 -20.507 1.00 62.16 101 GLN A CA 1
ATOM 777 C C . GLN A 1 101 ? 10.312 -11.854 -19.748 1.00 62.16 101 GLN A C 1
ATOM 779 O O . GLN A 1 101 ? 10.391 -13.034 -20.075 1.00 62.16 101 GLN A O 1
ATOM 784 N N . SER A 1 102 ? 11.062 -11.365 -18.754 1.00 56.75 102 SER A N 1
ATOM 785 C CA . SER A 1 102 ? 11.998 -12.138 -17.929 1.00 56.75 102 SER A CA 1
ATOM 786 C C . SER A 1 102 ? 11.395 -12.391 -16.547 1.00 56.75 102 SER A C 1
ATOM 788 O O . SER A 1 102 ? 10.780 -11.495 -15.977 1.00 56.75 102 SER A O 1
ATOM 790 N N . LYS A 1 103 ? 11.630 -13.596 -16.008 1.00 62.12 103 LYS A N 1
ATOM 791 C CA . LYS A 1 103 ? 10.976 -14.193 -14.826 1.00 62.12 103 LYS A CA 1
ATOM 792 C C . LYS A 1 103 ? 10.969 -13.356 -13.533 1.00 62.12 103 LYS A C 1
ATOM 794 O O . LYS A 1 103 ? 10.229 -13.714 -12.627 1.00 62.12 103 LYS A O 1
ATOM 799 N N . THR A 1 104 ? 11.756 -12.285 -13.408 1.00 71.00 104 THR A N 1
ATOM 800 C CA . THR A 1 104 ? 11.784 -11.443 -12.197 1.00 71.00 104 THR A CA 1
ATOM 801 C C . THR A 1 104 ? 12.048 -9.967 -12.520 1.00 71.00 104 THR A C 1
ATOM 803 O O . THR A 1 104 ? 13.073 -9.621 -13.115 1.00 71.00 104 THR A O 1
ATOM 806 N N . ASN A 1 105 ? 11.142 -9.066 -12.119 1.00 86.38 105 ASN A N 1
ATOM 807 C CA . ASN A 1 105 ? 11.374 -7.616 -12.122 1.00 86.38 105 ASN A CA 1
ATOM 808 C C . ASN A 1 105 ? 11.974 -7.189 -10.760 1.00 86.38 105 ASN A C 1
ATOM 810 O O . ASN A 1 105 ? 11.306 -7.359 -9.740 1.00 86.38 105 ASN A O 1
ATOM 814 N N . PRO A 1 106 ? 13.204 -6.633 -10.702 1.00 91.69 106 PRO A N 1
ATOM 815 C CA . PRO A 1 106 ? 13.814 -6.181 -9.448 1.00 91.69 106 PRO A CA 1
ATOM 816 C C . PRO A 1 106 ? 12.978 -5.161 -8.667 1.00 91.69 106 PRO A C 1
ATOM 818 O O . PRO A 1 106 ? 13.053 -5.143 -7.442 1.00 91.69 106 PRO A O 1
ATOM 821 N N . ALA A 1 107 ? 12.166 -4.346 -9.348 1.00 94.62 107 ALA A N 1
ATOM 822 C CA . ALA A 1 107 ? 11.283 -3.385 -8.693 1.00 94.62 107 ALA A CA 1
ATOM 823 C C . ALA A 1 107 ? 10.141 -4.064 -7.921 1.00 94.62 107 ALA A C 1
ATOM 825 O O . ALA A 1 107 ? 9.735 -3.552 -6.883 1.00 94.62 107 ALA A O 1
ATOM 826 N N . VAL A 1 108 ? 9.671 -5.237 -8.372 1.00 94.38 108 VAL A N 1
ATOM 827 C CA . VAL A 1 108 ? 8.692 -6.045 -7.622 1.00 94.38 108 VAL A CA 1
ATOM 828 C C . VAL A 1 108 ? 9.314 -6.535 -6.324 1.00 94.38 108 VAL A C 1
ATOM 830 O O . VAL A 1 108 ? 8.728 -6.334 -5.271 1.00 94.38 108 VAL A O 1
ATOM 833 N N . LYS A 1 109 ? 10.533 -7.094 -6.374 1.00 93.38 109 LYS A N 1
ATOM 834 C CA . LYS A 1 109 ? 11.235 -7.511 -5.152 1.00 93.38 109 LYS A CA 1
ATOM 835 C C . LYS A 1 109 ? 11.442 -6.327 -4.203 1.00 93.38 109 LYS A C 1
ATOM 837 O O . LYS A 1 109 ? 11.204 -6.448 -3.012 1.00 93.38 109 LYS A O 1
ATOM 842 N N . PHE A 1 110 ? 11.877 -5.187 -4.735 1.00 95.75 110 PHE A N 1
ATOM 843 C CA . PHE A 1 110 ? 12.072 -3.978 -3.941 1.00 95.75 110 PHE A CA 1
ATOM 844 C C . PHE A 1 110 ? 10.773 -3.502 -3.277 1.00 95.75 110 PHE A C 1
ATOM 846 O O . PHE A 1 110 ? 10.792 -3.153 -2.103 1.00 95.75 110 PHE A O 1
ATOM 853 N N . LEU A 1 111 ? 9.647 -3.523 -3.997 1.00 96.88 111 LEU A N 1
ATOM 854 C CA . LEU A 1 111 ? 8.337 -3.229 -3.422 1.00 96.88 111 LEU A CA 1
ATOM 855 C C . LEU A 1 111 ? 7.969 -4.238 -2.327 1.00 96.88 111 LEU A C 1
ATOM 857 O O . LEU A 1 111 ? 7.564 -3.823 -1.246 1.00 96.88 111 LEU A O 1
ATOM 861 N N . ASP A 1 112 ? 8.141 -5.534 -2.594 1.00 95.81 112 ASP A N 1
ATOM 862 C CA . ASP A 1 112 ? 7.824 -6.615 -1.657 1.00 95.81 112 ASP A CA 1
ATOM 863 C C . ASP A 1 112 ? 8.614 -6.474 -0.348 1.00 95.81 112 ASP A C 1
ATOM 865 O O . ASP A 1 112 ? 8.037 -6.567 0.734 1.00 95.81 112 ASP A O 1
ATOM 869 N N . ASP A 1 113 ? 9.909 -6.159 -0.437 1.00 95.44 113 ASP A N 1
ATOM 870 C CA . ASP A 1 113 ? 10.760 -5.915 0.732 1.00 95.44 113 ASP A CA 1
ATOM 871 C C . ASP A 1 113 ? 10.249 -4.728 1.579 1.00 95.44 113 ASP A C 1
ATOM 873 O O . ASP A 1 113 ? 10.360 -4.755 2.804 1.00 95.44 113 ASP A O 1
ATOM 877 N N . LEU A 1 114 ? 9.673 -3.694 0.951 1.00 96.62 114 LEU A N 1
ATOM 878 C CA . LEU A 1 114 ? 9.144 -2.515 1.648 1.00 96.62 114 LEU A CA 1
ATOM 879 C C . LEU A 1 114 ? 7.791 -2.771 2.323 1.00 96.62 114 LEU A C 1
ATOM 881 O O . LEU A 1 114 ? 7.544 -2.275 3.419 1.00 96.62 114 LEU A O 1
ATOM 885 N N . ILE A 1 115 ? 6.893 -3.514 1.670 1.00 96.81 115 ILE A N 1
ATOM 886 C CA . ILE A 1 115 ? 5.509 -3.679 2.146 1.00 96.81 115 ILE A CA 1
ATOM 887 C C . ILE A 1 115 ? 5.287 -4.955 2.958 1.00 96.81 115 ILE A C 1
ATOM 889 O O . ILE A 1 115 ? 4.240 -5.077 3.590 1.00 96.81 115 ILE A O 1
ATOM 893 N N . GLY A 1 116 ? 6.236 -5.898 2.955 1.00 95.31 116 GLY A N 1
ATOM 894 C CA . GLY A 1 116 ? 6.053 -7.228 3.539 1.00 95.31 116 GLY A CA 1
ATOM 895 C C . GLY A 1 116 ? 5.590 -7.194 4.993 1.00 95.31 116 GLY A C 1
ATOM 896 O O . GLY A 1 116 ? 4.574 -7.801 5.318 1.00 95.31 116 GLY A O 1
ATOM 897 N N . TRP A 1 117 ? 6.251 -6.401 5.844 1.00 94.25 117 TRP A N 1
ATOM 898 C CA . TRP A 1 117 ? 5.846 -6.245 7.248 1.00 94.25 117 TRP A CA 1
ATOM 899 C C . TRP A 1 117 ? 4.429 -5.666 7.393 1.00 94.25 117 TRP A C 1
ATOM 901 O O . TRP A 1 117 ? 3.670 -6.081 8.262 1.00 94.25 117 TRP A O 1
ATOM 911 N N . HIS A 1 118 ? 4.039 -4.730 6.525 1.00 95.19 118 HIS A N 1
ATOM 912 C CA . HIS A 1 118 ? 2.702 -4.140 6.560 1.00 95.19 118 HIS A CA 1
ATOM 913 C C . HIS A 1 118 ? 1.616 -5.140 6.172 1.00 95.19 118 HIS A C 1
ATOM 915 O O . HIS A 1 118 ? 0.568 -5.179 6.810 1.00 95.19 118 HIS A O 1
ATOM 921 N N . VAL A 1 119 ? 1.859 -5.941 5.134 1.00 96.12 119 VAL A N 1
ATOM 922 C CA . VAL A 1 119 ? 0.916 -6.983 4.715 1.00 96.12 119 VAL A CA 1
ATOM 923 C C . VAL A 1 119 ? 0.789 -8.055 5.794 1.00 96.12 119 VAL A C 1
ATOM 925 O O . VAL A 1 119 ? -0.322 -8.494 6.074 1.00 96.12 119 VAL A O 1
ATOM 928 N N . ASP A 1 120 ? 1.902 -8.443 6.416 1.00 94.31 120 ASP A N 1
ATOM 929 C CA . ASP A 1 120 ? 1.931 -9.441 7.486 1.00 94.31 120 ASP A CA 1
ATOM 930 C C . ASP A 1 120 ? 1.155 -8.966 8.723 1.00 94.31 120 ASP A C 1
ATOM 932 O O . ASP A 1 120 ? 0.249 -9.661 9.168 1.00 94.31 120 ASP A O 1
ATOM 936 N N . PHE A 1 121 ? 1.414 -7.740 9.194 1.00 93.12 121 PHE A N 1
ATOM 937 C CA . PHE A 1 121 ? 0.684 -7.124 10.310 1.00 93.12 121 PHE A CA 1
ATOM 938 C C . PHE A 1 121 ? -0.834 -7.126 10.070 1.00 93.12 121 PHE A C 1
ATOM 940 O O . PHE A 1 121 ? -1.619 -7.627 10.871 1.00 93.12 121 PHE A O 1
ATOM 947 N N . TRP A 1 122 ? -1.269 -6.615 8.917 1.00 95.69 122 TRP A N 1
ATOM 948 C CA . TRP A 1 122 ? -2.697 -6.472 8.640 1.00 95.69 122 TRP A CA 1
ATOM 949 C C . TRP A 1 122 ? -3.399 -7.787 8.285 1.00 95.69 122 TRP A C 1
ATOM 951 O O . TRP A 1 122 ? -4.633 -7.834 8.330 1.00 95.69 122 TRP A O 1
ATOM 961 N N . ARG A 1 123 ? -2.656 -8.856 7.960 1.00 94.44 123 ARG A N 1
ATOM 962 C CA . ARG A 1 123 ? -3.226 -10.176 7.643 1.00 94.44 123 ARG A CA 1
ATOM 963 C C . ARG A 1 123 ? -4.124 -10.663 8.772 1.00 94.44 123 ARG A C 1
ATOM 965 O O . ARG A 1 123 ? -5.271 -11.041 8.520 1.00 94.44 123 ARG A O 1
ATOM 972 N N . ASP A 1 124 ? -3.604 -10.585 9.989 1.00 87.44 124 ASP A N 1
ATOM 973 C CA . ASP A 1 124 ? -4.257 -11.113 11.183 1.00 87.44 124 ASP A CA 1
ATOM 974 C C . ASP A 1 124 ? -5.174 -10.062 11.826 1.00 87.44 124 ASP A C 1
ATOM 976 O O . ASP A 1 124 ? -6.236 -10.383 12.367 1.00 87.44 124 ASP A O 1
ATOM 980 N N . ASP A 1 125 ? -4.820 -8.782 11.703 1.00 93.50 125 ASP A N 1
ATOM 981 C CA . ASP A 1 125 ? -5.476 -7.709 12.448 1.00 93.50 125 ASP A CA 1
ATOM 982 C C . ASP A 1 125 ? -6.704 -7.104 11.756 1.00 93.50 125 ASP A C 1
ATOM 984 O O . ASP A 1 125 ? -7.603 -6.594 12.432 1.00 93.50 125 ASP A O 1
ATOM 988 N N . PHE A 1 126 ? -6.844 -7.228 10.429 1.00 93.25 126 PHE A N 1
ATOM 989 C CA . PHE A 1 126 ? -8.076 -6.778 9.766 1.00 93.25 126 PHE A CA 1
ATOM 990 C C . PHE A 1 126 ? -9.325 -7.527 10.248 1.00 93.25 126 PHE A C 1
ATOM 992 O O . PHE A 1 126 ? -10.421 -6.964 10.203 1.00 93.25 126 PHE A O 1
ATOM 999 N N . GLY A 1 127 ? -9.183 -8.791 10.669 1.00 92.75 127 GLY A N 1
ATOM 1000 C CA . GLY A 1 127 ? -10.288 -9.573 11.228 1.00 92.75 127 GLY A CA 1
ATOM 1001 C C . GLY A 1 127 ? -10.836 -8.927 12.498 1.00 92.75 127 GLY A C 1
ATOM 1002 O O . GLY A 1 127 ? -12.034 -8.681 12.589 1.00 92.75 127 GLY A O 1
ATOM 1003 N N . LYS A 1 128 ? -9.942 -8.519 13.406 1.00 94.88 128 LYS A N 1
ATOM 1004 C CA . LYS A 1 128 ? -10.296 -7.859 14.671 1.00 94.88 128 LYS A CA 1
ATOM 1005 C C . LYS A 1 128 ? -11.064 -6.560 14.445 1.00 94.88 128 LYS A C 1
ATOM 1007 O O . LYS A 1 128 ? -12.096 -6.335 15.071 1.00 94.88 128 LYS A O 1
ATOM 1012 N N . VAL A 1 129 ? -10.606 -5.722 13.511 1.00 95.75 129 VAL A N 1
ATOM 1013 C CA . VAL A 1 129 ? -11.310 -4.472 13.175 1.00 95.75 129 VAL A CA 1
ATOM 1014 C C . VAL A 1 129 ? -12.692 -4.759 12.587 1.00 95.75 129 VAL A C 1
ATOM 1016 O O . VAL A 1 129 ? -13.663 -4.088 12.935 1.00 95.75 129 VAL A O 1
ATOM 1019 N N . ARG A 1 130 ? -12.802 -5.758 11.704 1.00 95.19 130 ARG A N 1
ATOM 1020 C CA . ARG A 1 130 ? -14.084 -6.146 11.103 1.00 95.19 130 ARG A CA 1
ATOM 1021 C C . ARG A 1 130 ? -15.064 -6.660 12.157 1.00 95.19 130 ARG A C 1
ATOM 1023 O O . ARG A 1 130 ? -16.230 -6.273 12.130 1.00 95.19 130 ARG A O 1
ATOM 1030 N N . ASP A 1 131 ? -14.592 -7.482 13.085 1.00 94.56 131 ASP A N 1
ATOM 1031 C CA . ASP A 1 131 ? -15.405 -8.038 14.167 1.00 94.56 131 ASP A CA 1
ATOM 1032 C C . ASP A 1 131 ? -15.841 -6.943 15.150 1.00 94.56 131 ASP A C 1
ATOM 1034 O O . ASP A 1 131 ? -16.990 -6.935 15.593 1.00 94.56 131 ASP A O 1
ATOM 1038 N N . TRP A 1 132 ? -14.971 -5.965 15.429 1.00 95.06 132 TRP A N 1
ATOM 1039 C CA . TRP A 1 132 ? -15.328 -4.768 16.193 1.00 95.06 132 TRP A CA 1
ATOM 1040 C C . TRP A 1 132 ? -16.402 -3.934 15.478 1.00 95.06 132 TRP A C 1
ATOM 1042 O O . TRP A 1 132 ? -17.382 -3.524 16.103 1.00 95.06 132 TRP A O 1
ATOM 1052 N N . LEU A 1 133 ? -16.261 -3.718 14.161 1.00 95.88 133 LEU A N 1
ATOM 1053 C CA . LEU A 1 133 ? -17.237 -2.984 13.345 1.00 95.88 133 LEU A CA 1
ATOM 1054 C C . LEU A 1 133 ? -18.597 -3.691 13.293 1.00 95.88 133 LEU A C 1
ATOM 1056 O O . LEU A 1 133 ? -19.624 -3.020 13.310 1.00 95.88 133 LEU A O 1
ATOM 1060 N N . ALA A 1 134 ? -18.617 -5.026 13.274 1.00 95.56 134 ALA A N 1
ATOM 1061 C CA . ALA A 1 134 ? -19.850 -5.812 13.259 1.00 95.56 134 ALA A CA 1
ATOM 1062 C C . ALA A 1 134 ? -20.679 -5.685 14.549 1.00 95.56 134 ALA A C 1
ATOM 1064 O O . ALA A 1 134 ? -21.884 -5.927 14.519 1.00 95.56 134 ALA A O 1
ATOM 1065 N N . GLN A 1 135 ? -20.055 -5.289 15.662 1.00 94.94 135 GLN A N 1
ATOM 1066 C CA . GLN A 1 135 ? -20.726 -5.043 16.944 1.00 94.94 135 GLN A CA 1
ATOM 1067 C C . GLN A 1 135 ? -21.319 -3.629 17.050 1.00 94.94 135 GLN A C 1
ATOM 1069 O O . GLN A 1 135 ? -22.025 -3.327 18.012 1.00 94.94 135 GLN A O 1
ATOM 1074 N N . GLN A 1 136 ? -21.037 -2.750 16.084 1.00 95.00 136 GLN A N 1
ATOM 1075 C CA . GLN A 1 136 ? -21.534 -1.375 16.085 1.00 95.00 136 GLN A CA 1
ATOM 1076 C C . GLN A 1 136 ? -22.975 -1.299 15.540 1.00 95.00 136 GLN A C 1
ATOM 1078 O O . GLN A 1 136 ? -23.384 -2.172 14.771 1.00 95.00 136 GLN A O 1
ATOM 1083 N N . PRO A 1 137 ? -23.748 -0.240 15.866 1.00 92.31 137 PRO A N 1
ATOM 1084 C CA . PRO A 1 137 ? -25.137 -0.085 15.412 1.00 92.31 137 PRO A CA 1
ATOM 1085 C C . PRO A 1 137 ? -25.329 -0.156 13.890 1.00 92.31 137 PRO A C 1
ATOM 1087 O O . PRO A 1 137 ? -26.367 -0.609 13.417 1.00 92.31 137 PRO A O 1
ATOM 1090 N N . ASP A 1 138 ? -24.312 0.249 13.127 1.00 88.94 138 ASP A N 1
ATOM 1091 C CA . ASP A 1 138 ? -24.330 0.239 11.663 1.00 88.94 138 ASP A CA 1
ATOM 1092 C C . ASP A 1 138 ? -24.077 -1.155 11.053 1.00 88.94 138 ASP A C 1
ATOM 1094 O O . ASP A 1 138 ? -23.962 -1.280 9.830 1.00 88.94 138 ASP A O 1
ATOM 1098 N N . GLY A 1 139 ? -23.918 -2.188 11.884 1.00 88.81 139 GLY A N 1
ATOM 1099 C CA . GLY A 1 139 ? -23.819 -3.582 11.473 1.00 88.81 139 GLY A CA 1
ATOM 1100 C C . GLY A 1 139 ? -22.515 -3.976 10.759 1.00 88.81 139 GLY A C 1
ATOM 1101 O O . GLY A 1 139 ? -21.539 -3.217 10.722 1.00 88.81 139 GLY A O 1
ATOM 1102 N N . PRO A 1 140 ? -22.477 -5.197 10.195 1.00 92.81 140 PRO A N 1
ATOM 1103 C CA . PRO A 1 140 ? -21.284 -5.760 9.574 1.00 92.81 140 PRO A CA 1
ATOM 1104 C C . PRO A 1 140 ? -20.875 -5.023 8.295 1.00 92.81 140 PRO A C 1
ATOM 1106 O O . PRO A 1 140 ? -21.688 -4.427 7.588 1.00 92.81 140 PRO A O 1
ATOM 1109 N N . VAL A 1 141 ? -19.586 -5.112 7.971 1.00 93.19 141 VAL A N 1
ATOM 1110 C CA . VAL A 1 141 ? -19.009 -4.526 6.758 1.00 93.19 141 VAL A CA 1
ATOM 1111 C C . VAL A 1 141 ? -19.113 -5.514 5.595 1.00 93.19 141 VAL A C 1
ATOM 1113 O O . VAL A 1 141 ? -18.775 -6.685 5.742 1.00 93.19 141 VAL A O 1
ATOM 1116 N N . SER A 1 142 ? -19.540 -5.034 4.424 1.00 93.56 142 SER A N 1
ATOM 1117 C CA . SER A 1 142 ? -19.442 -5.780 3.165 1.00 93.56 142 SER A CA 1
ATOM 1118 C C . SER A 1 142 ? -18.150 -5.391 2.443 1.00 93.56 142 SER A C 1
ATOM 1120 O O . SER A 1 142 ? -18.077 -4.334 1.822 1.00 93.56 142 SER A O 1
ATOM 1122 N N . ASP A 1 143 ? -17.110 -6.216 2.569 1.00 93.50 143 ASP A N 1
ATOM 1123 C CA . ASP A 1 143 ? -15.740 -5.910 2.127 1.00 93.50 143 ASP A CA 1
ATOM 1124 C C . ASP A 1 143 ? -15.186 -6.877 1.069 1.00 93.50 143 ASP A C 1
ATOM 1126 O O . ASP A 1 143 ? -14.069 -6.680 0.601 1.00 93.50 143 ASP A O 1
ATOM 1130 N N . SER A 1 144 ? -15.950 -7.899 0.667 1.00 91.19 144 SER A N 1
ATOM 1131 C CA . SER A 1 144 ? -15.468 -9.025 -0.158 1.00 91.19 144 SER A CA 1
ATOM 1132 C C . SER A 1 144 ? -14.623 -8.623 -1.378 1.00 91.19 144 SER A C 1
ATOM 1134 O O . SER A 1 144 ? -13.561 -9.202 -1.607 1.00 91.19 144 SER A O 1
ATOM 1136 N N . ALA A 1 145 ? -15.051 -7.608 -2.137 1.00 83.94 145 ALA A N 1
ATOM 1137 C CA . ALA A 1 145 ? -14.331 -7.129 -3.316 1.00 83.94 145 ALA A CA 1
ATOM 1138 C C . ALA A 1 145 ? -12.972 -6.501 -2.959 1.00 83.94 145 ALA A C 1
ATOM 1140 O O . ALA A 1 145 ? -11.951 -6.869 -3.540 1.00 83.94 145 ALA A O 1
ATOM 1141 N N . SER A 1 146 ? -12.948 -5.599 -1.974 1.00 84.38 146 SER A N 1
ATOM 1142 C CA . SER A 1 146 ? -11.723 -4.924 -1.530 1.00 84.38 146 SER A CA 1
ATOM 1143 C C . SER A 1 146 ? -10.790 -5.876 -0.775 1.00 84.38 146 SER A C 1
ATOM 1145 O O . SER A 1 146 ? -9.568 -5.793 -0.905 1.00 84.38 146 SER A O 1
ATOM 1147 N N . ARG A 1 147 ? -11.350 -6.849 -0.048 1.00 93.44 147 ARG A N 1
ATOM 1148 C CA . ARG A 1 147 ? -10.587 -7.870 0.671 1.00 93.44 147 ARG A CA 1
ATOM 1149 C C . ARG A 1 147 ? -9.873 -8.834 -0.272 1.00 93.44 147 ARG A C 1
ATOM 1151 O O . ARG A 1 147 ? -8.725 -9.181 -0.018 1.00 93.44 147 ARG A O 1
ATOM 1158 N N . ALA A 1 148 ? -10.485 -9.178 -1.405 1.00 95.25 148 ALA A N 1
ATOM 1159 C CA . ALA A 1 148 ? -9.882 -10.084 -2.380 1.00 95.25 148 ALA A CA 1
ATOM 1160 C C . ALA A 1 148 ? -8.523 -9.591 -2.915 1.00 95.25 148 ALA A C 1
ATOM 1162 O O . ALA A 1 148 ? -7.656 -10.406 -3.232 1.00 95.25 148 ALA A O 1
ATOM 1163 N N . ALA A 1 149 ? -8.317 -8.275 -3.043 1.00 93.88 149 ALA A N 1
ATOM 1164 C CA . ALA A 1 149 ? -7.022 -7.726 -3.447 1.00 93.88 149 ALA A CA 1
ATOM 1165 C C . ALA A 1 149 ? -5.963 -7.883 -2.351 1.00 93.88 149 ALA A C 1
ATOM 1167 O O . ALA A 1 149 ? -4.836 -8.297 -2.628 1.00 93.88 149 ALA A O 1
ATOM 1168 N N . PHE A 1 150 ? -6.342 -7.631 -1.101 1.00 95.69 150 PHE A N 1
ATOM 1169 C CA . PHE A 1 150 ? -5.462 -7.853 0.036 1.00 95.69 150 PHE A CA 1
ATOM 1170 C C . PHE A 1 150 ? -5.106 -9.337 0.210 1.00 95.69 150 PHE A C 1
ATOM 1172 O O . PHE A 1 150 ? -3.937 -9.665 0.384 1.00 95.69 150 PHE A O 1
ATOM 1179 N N . ASP A 1 151 ? -6.063 -10.250 0.044 1.00 95.25 151 ASP A N 1
ATOM 1180 C CA . ASP A 1 151 ? -5.805 -11.691 0.139 1.00 95.25 151 ASP A CA 1
ATOM 1181 C C . ASP A 1 151 ? -4.834 -12.173 -0.959 1.00 95.25 151 ASP A C 1
ATOM 1183 O O . ASP A 1 151 ? -3.955 -13.002 -0.705 1.00 95.25 151 ASP A O 1
ATOM 1187 N N . ARG A 1 152 ? -4.919 -11.602 -2.173 1.00 94.94 152 ARG A N 1
ATOM 1188 C CA . ARG A 1 152 ? -3.922 -11.844 -3.232 1.00 94.94 152 ARG A CA 1
ATOM 1189 C C . ARG A 1 152 ? -2.534 -11.367 -2.821 1.00 94.94 152 ARG A C 1
ATOM 1191 O O . ARG A 1 152 ? -1.578 -12.105 -3.048 1.00 94.94 152 ARG A O 1
ATOM 1198 N N . LEU A 1 153 ? -2.405 -10.195 -2.194 1.00 93.44 153 LEU A N 1
ATOM 1199 C CA . LEU A 1 153 ? -1.124 -9.761 -1.626 1.00 93.44 153 LEU A CA 1
ATOM 1200 C C . LEU A 1 153 ? -0.643 -10.755 -0.568 1.00 93.44 153 LEU A C 1
ATOM 1202 O O . LEU A 1 153 ? 0.468 -11.262 -0.684 1.00 93.44 153 LEU A O 1
ATOM 1206 N N . CYS A 1 154 ? -1.487 -11.112 0.401 1.00 94.62 154 CYS A N 1
ATOM 1207 C CA . CYS A 1 154 ? -1.141 -12.068 1.450 1.00 94.62 154 CYS A CA 1
ATOM 1208 C C . CYS A 1 154 ? -0.645 -13.412 0.908 1.00 94.62 154 CYS A C 1
ATOM 1210 O O . CYS A 1 154 ? 0.234 -13.990 1.536 1.00 94.62 154 CYS A O 1
ATOM 1212 N N . SER A 1 155 ? -1.162 -13.890 -0.231 1.00 93.69 155 SER A N 1
ATOM 1213 C CA . SER A 1 155 ? -0.729 -15.151 -0.858 1.00 93.69 155 SER A CA 1
ATOM 1214 C C . SER A 1 155 ? 0.717 -15.137 -1.371 1.00 93.69 155 SER A C 1
ATOM 1216 O O . SER A 1 155 ? 1.319 -16.191 -1.567 1.00 93.69 155 SER A O 1
ATOM 1218 N N . VAL A 1 156 ? 1.281 -13.946 -1.585 1.00 91.12 156 VAL A N 1
ATOM 1219 C CA . VAL A 1 156 ? 2.651 -13.751 -2.071 1.00 91.12 156 VAL A CA 1
ATOM 1220 C C . VAL A 1 156 ? 3.647 -13.635 -0.915 1.00 91.12 156 VAL A C 1
ATOM 1222 O O . VAL A 1 156 ? 4.805 -14.023 -1.063 1.00 91.12 156 VAL A O 1
ATOM 1225 N N . PHE A 1 157 ? 3.211 -13.120 0.235 1.00 87.56 157 PHE A N 1
ATOM 1226 C CA . PHE A 1 157 ? 4.054 -12.982 1.419 1.00 87.56 157 PHE A CA 1
ATOM 1227 C C . PHE A 1 157 ? 3.908 -14.230 2.296 1.00 87.56 157 PHE A C 1
ATOM 1229 O O . PHE A 1 157 ? 2.816 -14.473 2.803 1.00 87.56 157 PHE A O 1
ATOM 1236 N N . PRO A 1 158 ? 4.955 -15.041 2.521 1.00 76.25 158 PRO A N 1
ATOM 1237 C CA . PRO A 1 158 ? 4.861 -16.114 3.505 1.00 76.25 158 PRO A CA 1
ATOM 1238 C C . PRO A 1 158 ? 4.547 -15.515 4.883 1.00 76.25 158 PRO A C 1
ATOM 1240 O O . PRO A 1 158 ? 5.019 -14.425 5.200 1.00 76.25 158 PRO A O 1
ATOM 1243 N N . THR A 1 159 ? 3.749 -16.208 5.699 1.00 72.31 159 THR A N 1
ATOM 1244 C CA . THR A 1 159 ? 3.621 -15.875 7.125 1.00 72.31 159 THR A CA 1
ATOM 1245 C C . THR A 1 159 ? 5.007 -15.891 7.737 1.00 72.31 159 THR A C 1
ATOM 1247 O O . THR A 1 159 ? 5.665 -16.939 7.737 1.00 72.31 159 THR A O 1
ATOM 1250 N N . SER A 1 160 ? 5.454 -14.744 8.243 1.00 64.38 160 SER A N 1
ATOM 1251 C CA . SER A 1 160 ? 6.642 -14.699 9.082 1.00 64.38 160 SER A CA 1
ATOM 1252 C C . SER A 1 160 ? 6.306 -15.540 10.308 1.00 64.38 160 SER A C 1
ATOM 1254 O O . SER A 1 160 ? 5.466 -15.152 11.116 1.00 64.38 160 SER A O 1
ATOM 1256 N N . GLY A 1 161 ? 6.871 -16.746 10.410 1.00 50.47 161 GLY A N 1
ATOM 1257 C CA . GLY A 1 161 ? 6.728 -17.555 11.615 1.00 50.47 161 GLY A CA 1
ATOM 1258 C C . GLY A 1 161 ? 7.091 -16.682 12.813 1.00 50.47 161 GLY A C 1
ATOM 1259 O O . GLY A 1 161 ? 8.159 -16.073 12.819 1.00 50.47 161 GLY A O 1
ATOM 1260 N N . SER A 1 162 ? 6.163 -16.555 13.758 1.00 51.16 162 SER A N 1
ATOM 1261 C CA . SER A 1 162 ? 6.255 -15.662 14.907 1.00 51.16 162 SER A CA 1
ATOM 1262 C C . SER A 1 162 ? 7.645 -15.690 15.552 1.00 51.16 162 SER A C 1
ATOM 1264 O O . SER A 1 162 ? 8.120 -16.752 15.953 1.00 51.16 162 SER A O 1
ATOM 1266 N N . GLY A 1 163 ? 8.270 -14.522 15.719 1.00 36.94 163 GLY A N 1
ATOM 1267 C CA . GLY A 1 163 ? 9.388 -14.360 16.647 1.00 36.94 163 GLY A CA 1
ATOM 1268 C C . GLY A 1 163 ? 10.109 -13.008 16.558 1.00 36.94 163 GLY A C 1
ATOM 1269 O O . GLY A 1 163 ? 10.270 -12.488 15.456 1.00 36.94 163 GLY A O 1
ATOM 1270 N N . PRO A 1 164 ? 10.667 -12.501 17.675 1.00 39.97 164 PRO A N 1
ATOM 1271 C CA . PRO A 1 164 ? 10.142 -12.459 19.039 1.00 39.97 164 PRO A CA 1
ATOM 1272 C C . PRO A 1 164 ? 9.524 -11.083 19.353 1.00 39.97 164 PRO A C 1
ATOM 1274 O O . PRO A 1 164 ? 9.757 -10.100 18.651 1.00 39.97 164 PRO A O 1
ATOM 1277 N N . GLY A 1 165 ? 8.731 -11.034 20.426 1.00 46.94 165 GLY A N 1
ATOM 1278 C CA . GLY A 1 165 ? 8.172 -9.799 20.964 1.00 46.94 165 GLY A CA 1
ATOM 1279 C C . GLY A 1 165 ? 9.238 -8.741 21.251 1.00 46.94 165 GLY A C 1
ATOM 1280 O O . GLY A 1 165 ? 10.349 -9.060 21.684 1.00 46.94 165 GLY A O 1
ATOM 1281 N N . VAL A 1 166 ? 8.857 -7.493 20.996 1.00 37.31 166 VAL A N 1
ATOM 1282 C CA . VAL A 1 166 ? 9.442 -6.318 21.647 1.00 37.31 166 VAL A CA 1
ATOM 1283 C C . VAL A 1 166 ? 8.641 -6.056 22.912 1.00 37.31 166 VAL A C 1
ATOM 1285 O O . VAL A 1 166 ? 7.395 -6.142 22.821 1.00 37.31 166 VAL A O 1
#